Protein AF-A0A2G8K957-F1 (afdb_monomer_lite)

pLDDT: mean 72.08, std 21.35, range [28.36, 94.5]

Structure (mmCIF, N/CA/C/O backbone):
data_AF-A0A2G8K957-F1
#
_entry.id   AF-A0A2G8K957-F1
#
loop_
_atom_site.group_PDB
_atom_site.id
_atom_site.type_symbol
_atom_site.label_atom_id
_atom_site.label_alt_id
_atom_site.label_comp_id
_atom_site.label_asym_id
_atom_site.label_entity_id
_atom_site.label_seq_id
_atom_site.pdbx_PDB_ins_code
_atom_site.Cartn_x
_atom_site.Cartn_y
_atom_site.Cartn_z
_atom_site.occupancy
_atom_site.B_iso_or_equiv
_atom_site.auth_seq_id
_atom_site.auth_comp_id
_atom_site.auth_asym_id
_atom_site.auth_atom_id
_atom_site.pdbx_PDB_model_num
ATOM 1 N N . MET A 1 1 ? 8.617 -2.185 -40.575 1.00 32.62 1 MET A N 1
ATOM 2 C CA . MET A 1 1 ? 7.344 -2.740 -40.064 1.00 32.62 1 MET A CA 1
ATOM 3 C C . MET A 1 1 ? 7.544 -3.024 -38.582 1.00 32.62 1 MET A C 1
ATOM 5 O O . MET A 1 1 ? 8.179 -4.013 -38.251 1.00 32.62 1 MET A O 1
ATOM 9 N N . SER A 1 2 ? 7.154 -2.099 -37.702 1.00 32.97 2 SER A N 1
ATOM 10 C CA . SER A 1 2 ? 7.307 -2.256 -36.249 1.00 32.97 2 SER A CA 1
ATOM 11 C C . SER A 1 2 ? 6.065 -2.935 -35.675 1.00 32.97 2 SER A C 1
ATOM 13 O O . SER A 1 2 ? 4.947 -2.495 -35.940 1.00 32.97 2 SER A O 1
ATOM 15 N N . SER A 1 3 ? 6.266 -3.999 -34.907 1.00 30.36 3 SER A N 1
ATOM 16 C CA . SER A 1 3 ? 5.243 -4.689 -34.116 1.00 30.36 3 SER A CA 1
ATOM 17 C C . SER A 1 3 ? 4.399 -3.712 -33.277 1.00 30.36 3 SER A C 1
ATOM 19 O O . SER A 1 3 ? 4.951 -2.737 -32.760 1.00 30.36 3 SER A O 1
ATOM 21 N N . PRO A 1 4 ? 3.082 -3.947 -33.119 1.00 28.36 4 PRO A N 1
ATOM 22 C CA . PRO A 1 4 ? 2.231 -3.085 -32.306 1.00 28.36 4 PRO A CA 1
ATOM 23 C C . PRO A 1 4 ? 2.665 -3.138 -30.831 1.00 28.36 4 PRO A C 1
ATOM 25 O O . PRO A 1 4 ? 3.107 -4.193 -30.365 1.00 28.36 4 PRO A O 1
ATOM 28 N N . PRO A 1 5 ? 2.548 -2.028 -30.080 1.00 32.28 5 PRO A N 1
ATOM 29 C CA . PRO A 1 5 ? 2.862 -2.021 -28.659 1.00 32.28 5 PRO A CA 1
ATOM 30 C C . PRO A 1 5 ? 1.928 -2.994 -27.936 1.00 32.28 5 PRO A C 1
ATOM 32 O O . PRO A 1 5 ? 0.705 -2.930 -28.079 1.00 32.28 5 PRO A O 1
ATOM 35 N N . VAL A 1 6 ? 2.518 -3.917 -27.176 1.00 36.34 6 VAL A N 1
ATOM 36 C CA . VAL A 1 6 ? 1.793 -4.828 -26.289 1.00 36.34 6 VAL A CA 1
ATOM 37 C C . VAL A 1 6 ? 0.932 -3.967 -25.369 1.00 36.34 6 VAL A C 1
ATOM 39 O O . VAL A 1 6 ? 1.460 -3.133 -24.631 1.00 36.34 6 VAL A O 1
ATOM 42 N N . LYS A 1 7 ? -0.396 -4.125 -25.466 1.00 31.80 7 LYS A N 1
ATOM 43 C CA . LYS A 1 7 ? -1.368 -3.473 -24.582 1.00 31.80 7 LYS A CA 1
ATOM 44 C C . LYS A 1 7 ? -0.893 -3.661 -23.145 1.00 31.80 7 LYS A C 1
ATOM 46 O O . LYS A 1 7 ? -0.761 -4.796 -22.690 1.00 31.80 7 LYS A O 1
ATOM 51 N N . GLY A 1 8 ? -0.612 -2.539 -22.481 1.00 29.47 8 GLY A N 1
ATOM 52 C CA . GLY A 1 8 ? -0.229 -2.502 -21.078 1.00 29.47 8 GLY A CA 1
ATOM 53 C C . GLY A 1 8 ? -1.184 -3.356 -20.257 1.00 29.47 8 GLY A C 1
ATOM 54 O O . GLY A 1 8 ? -2.389 -3.378 -20.515 1.00 29.47 8 GLY A O 1
ATOM 55 N N . MET A 1 9 ? -0.612 -4.102 -19.321 1.00 31.58 9 MET A N 1
ATOM 56 C CA . MET A 1 9 ? -1.315 -5.001 -18.422 1.00 31.58 9 MET A CA 1
ATOM 57 C C . MET A 1 9 ? -2.449 -4.224 -17.745 1.00 31.58 9 MET A C 1
ATOM 59 O O . MET A 1 9 ? -2.211 -3.402 -16.863 1.00 31.58 9 MET A O 1
ATOM 63 N N . GLN A 1 10 ? -3.686 -4.442 -18.200 1.00 32.69 10 GLN A N 1
ATOM 64 C CA . GLN A 1 10 ? -4.854 -3.953 -17.489 1.00 32.69 10 GLN A CA 1
ATOM 65 C C . GLN A 1 10 ? -4.929 -4.772 -16.211 1.00 32.69 10 GLN A C 1
ATOM 67 O O . GLN A 1 10 ? -5.374 -5.917 -16.214 1.00 32.69 10 GLN A O 1
ATOM 72 N N . VAL A 1 11 ? -4.437 -4.196 -15.117 1.00 35.09 11 VAL A N 1
ATOM 73 C CA . VAL A 1 11 ? -4.782 -4.677 -13.787 1.00 35.09 11 VAL A CA 1
ATOM 74 C C . VAL A 1 11 ? -6.247 -4.314 -13.607 1.00 35.09 11 VAL A C 1
ATOM 76 O O . VAL A 1 11 ? -6.585 -3.234 -13.135 1.00 35.09 11 VAL A O 1
ATOM 79 N N . GLN A 1 12 ? -7.123 -5.196 -14.079 1.00 38.41 12 GLN A N 1
ATOM 80 C CA . GLN A 1 12 ? -8.503 -5.194 -13.649 1.00 38.41 12 GLN A CA 1
ATOM 81 C C . GLN A 1 12 ? -8.434 -5.520 -12.162 1.00 38.41 12 GLN A C 1
ATOM 83 O O . GLN A 1 12 ? -8.062 -6.632 -11.786 1.00 38.41 12 GLN A O 1
ATOM 88 N N . VAL A 1 13 ? -8.690 -4.522 -11.316 1.00 39.50 13 VAL A N 1
ATOM 89 C CA . VAL A 1 13 ? -8.903 -4.753 -9.890 1.00 39.50 13 VAL A CA 1
ATOM 90 C C . VAL A 1 13 ? -10.213 -5.526 -9.808 1.00 39.50 13 VAL A C 1
ATOM 92 O O . VAL A 1 13 ? -11.299 -4.963 -9.715 1.00 39.50 13 VAL A O 1
ATOM 95 N N . ILE A 1 14 ? -10.121 -6.844 -9.970 1.00 41.31 14 ILE A N 1
ATOM 96 C CA . ILE A 1 14 ? -11.178 -7.745 -9.555 1.00 41.31 14 ILE A CA 1
ATOM 97 C C . ILE A 1 14 ? -11.165 -7.591 -8.041 1.00 41.31 14 ILE A C 1
ATOM 99 O O . ILE A 1 14 ? -10.190 -7.968 -7.389 1.00 41.31 14 ILE A O 1
ATOM 103 N N . TYR A 1 15 ? -12.187 -6.930 -7.501 1.00 41.50 15 TYR A N 1
ATOM 104 C CA . TYR A 1 15 ? -12.420 -6.881 -6.068 1.00 41.50 15 TYR A CA 1
ATOM 105 C C . TYR A 1 15 ? -12.649 -8.322 -5.606 1.00 41.50 15 TYR A C 1
ATOM 107 O O . TYR A 1 15 ? -13.780 -8.797 -5.555 1.00 41.50 15 TYR A O 1
ATOM 115 N N . GLU A 1 16 ? -11.578 -9.059 -5.314 1.00 37.56 16 GLU A N 1
ATOM 116 C CA . GLU A 1 16 ? -11.701 -10.242 -4.480 1.00 37.56 16 GLU A CA 1
ATOM 117 C C . GLU A 1 16 ? -12.032 -9.717 -3.090 1.00 37.56 16 GLU A C 1
ATOM 119 O O . GLU A 1 16 ? -11.177 -9.206 -2.355 1.00 37.56 16 GLU A O 1
ATOM 124 N N . ALA A 1 17 ? -13.331 -9.749 -2.795 1.00 39.50 17 ALA A N 1
ATOM 125 C CA . ALA A 1 17 ? -13.855 -9.563 -1.463 1.00 39.50 17 ALA A CA 1
ATOM 126 C C . ALA A 1 17 ? -13.093 -10.491 -0.509 1.00 39.50 17 ALA A C 1
ATOM 128 O O . ALA A 1 17 ? -12.749 -11.624 -0.861 1.00 39.50 17 ALA A O 1
ATOM 129 N N . LYS A 1 18 ? -12.823 -10.005 0.710 1.00 41.72 18 L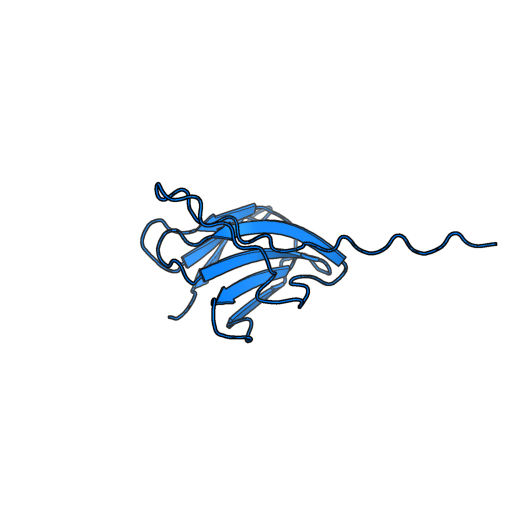YS A N 1
ATOM 130 C CA . LYS A 1 18 ? -12.368 -10.857 1.817 1.00 41.72 18 LYS A CA 1
ATOM 131 C C . LYS A 1 18 ? -13.188 -12.158 1.815 1.00 41.72 18 LYS A C 1
ATOM 133 O O . LYS A 1 18 ? -14.399 -12.082 1.608 1.00 41.72 18 LYS A O 1
ATOM 138 N N . PRO A 1 19 ? -12.591 -13.322 2.124 1.00 39.44 19 PRO A N 1
ATOM 139 C CA . PRO A 1 19 ? -13.348 -14.542 2.358 1.00 39.44 19 PRO A CA 1
ATOM 140 C C . PRO A 1 19 ? -14.054 -14.432 3.719 1.00 39.44 19 PRO A C 1
ATOM 142 O O . PRO A 1 19 ? -13.687 -15.072 4.697 1.00 39.44 19 PRO A O 1
ATOM 145 N N . THR A 1 20 ? -15.042 -13.550 3.816 1.00 42.41 20 THR A N 1
ATOM 146 C CA . THR A 1 20 ? -16.196 -13.751 4.687 1.00 42.41 20 THR A CA 1
ATOM 147 C C . THR A 1 20 ? -17.115 -14.722 3.954 1.00 42.41 20 THR A C 1
ATOM 149 O O . THR A 1 20 ? -17.192 -14.669 2.735 1.00 42.41 20 THR A O 1
ATOM 152 N N . HIS A 1 21 ? -17.756 -15.637 4.674 1.00 48.56 21 HIS A N 1
ATOM 153 C CA . HIS A 1 21 ? -18.419 -16.859 4.188 1.00 48.56 21 HIS A CA 1
ATOM 154 C C . HIS A 1 21 ? -19.507 -16.725 3.087 1.00 48.56 21 HIS A C 1
ATOM 156 O O . HIS A 1 21 ? -20.132 -17.725 2.744 1.00 48.56 21 HIS A O 1
ATOM 162 N N . GLU A 1 22 ? -19.709 -15.552 2.490 1.00 40.28 22 GLU A N 1
ATOM 163 C CA . GLU A 1 22 ? -20.546 -15.329 1.312 1.00 40.28 22 GLU A CA 1
ATOM 164 C C . GLU A 1 22 ? -19.696 -14.844 0.131 1.00 40.28 22 GLU A C 1
ATOM 166 O O . GLU A 1 22 ? -19.178 -13.726 0.110 1.00 40.28 22 GLU A O 1
ATOM 171 N N . LEU A 1 23 ? -19.575 -15.703 -0.882 1.00 45.88 23 LEU A N 1
ATOM 172 C CA . LEU A 1 23 ? -19.076 -15.338 -2.205 1.00 45.88 23 LEU A CA 1
ATOM 173 C C . LEU A 1 23 ? -20.128 -14.463 -2.903 1.00 45.88 23 LEU A C 1
ATOM 175 O O . LEU A 1 23 ? -20.977 -14.955 -3.644 1.00 45.88 23 LEU A O 1
ATOM 179 N N . SER A 1 24 ? -20.088 -13.158 -2.657 1.00 45.97 24 SER A N 1
ATOM 180 C CA . SER A 1 24 ? -20.883 -12.186 -3.409 1.00 45.97 24 SER A CA 1
ATOM 181 C C . SER A 1 24 ? -20.282 -12.006 -4.806 1.00 45.97 24 SER A C 1
ATOM 183 O O . SER A 1 24 ? -19.172 -11.498 -4.960 1.00 45.97 24 SER A O 1
ATOM 185 N N . TYR A 1 25 ? -21.009 -12.440 -5.839 1.00 48.41 25 TYR A N 1
ATOM 186 C CA . TYR A 1 25 ? -20.613 -12.304 -7.243 1.00 48.41 25 TYR A CA 1
ATOM 187 C C . TYR A 1 25 ? -20.698 -10.836 -7.695 1.00 48.41 25 TYR A C 1
ATOM 189 O O . TYR A 1 25 ? -21.731 -10.375 -8.186 1.00 48.41 25 TYR A O 1
ATOM 197 N N . PHE A 1 26 ? -19.611 -10.080 -7.544 1.00 49.00 26 PHE A N 1
ATOM 198 C CA . PHE A 1 26 ? -19.500 -8.746 -8.134 1.00 49.00 26 PHE A CA 1
ATOM 199 C C . PHE A 1 26 ? -19.208 -8.869 -9.636 1.00 49.00 26 PHE A C 1
ATOM 201 O O . PHE A 1 26 ? -18.098 -9.197 -10.044 1.00 49.00 26 PHE A O 1
ATOM 208 N N . ASN A 1 27 ? -20.221 -8.622 -10.471 1.00 51.44 27 ASN A N 1
ATOM 209 C CA . ASN A 1 27 ? -20.142 -8.817 -11.927 1.00 51.44 27 ASN A CA 1
ATOM 210 C C . ASN A 1 27 ? -19.623 -7.595 -12.712 1.00 51.44 27 ASN A C 1
ATOM 212 O O . ASN A 1 27 ? -19.479 -7.680 -13.931 1.00 51.44 27 ASN A O 1
ATOM 216 N N . TYR A 1 28 ? -19.330 -6.464 -12.055 1.00 55.19 28 TYR A N 1
ATOM 217 C CA . TYR A 1 28 ? -18.891 -5.242 -12.736 1.00 55.19 28 TYR A CA 1
ATOM 218 C C . TYR A 1 28 ? -17.775 -4.515 -11.974 1.00 55.19 28 TYR A C 1
ATOM 220 O O . TYR A 1 28 ? -17.876 -4.371 -10.754 1.00 55.19 28 TYR A O 1
ATOM 228 N N . PRO A 1 29 ? -16.727 -4.030 -12.670 1.00 56.81 29 PRO A N 1
ATOM 229 C CA . PRO A 1 29 ? -15.716 -3.183 -12.052 1.00 56.81 29 PRO A CA 1
ATOM 230 C C . PRO A 1 29 ? -16.368 -1.872 -11.603 1.00 56.81 29 PRO A C 1
ATOM 232 O O . PRO A 1 29 ? -16.978 -1.175 -12.417 1.00 56.81 29 PRO A O 1
ATOM 235 N N . GLN A 1 30 ? -16.260 -1.560 -10.311 1.00 63.62 30 GLN A N 1
ATOM 236 C CA . GLN A 1 30 ? -16.755 -0.298 -9.751 1.00 63.62 30 GLN A CA 1
ATOM 237 C C . GLN A 1 30 ? -15.955 0.904 -10.263 1.00 63.62 30 GLN A C 1
ATOM 239 O O . GLN A 1 30 ? -16.531 1.968 -10.466 1.00 63.62 30 GLN A O 1
ATOM 244 N N . ASP A 1 31 ? -14.663 0.712 -10.532 1.00 66.19 31 ASP A N 1
ATOM 245 C CA . ASP A 1 31 ? -13.783 1.718 -11.117 1.00 66.19 31 ASP A CA 1
ATOM 246 C C . ASP A 1 31 ? -13.020 1.128 -12.316 1.00 66.19 31 ASP A C 1
ATOM 248 O O . ASP A 1 31 ? -12.663 -0.055 -12.334 1.00 66.19 31 ASP A O 1
ATOM 252 N N . LYS A 1 32 ? -12.816 1.948 -13.349 1.00 6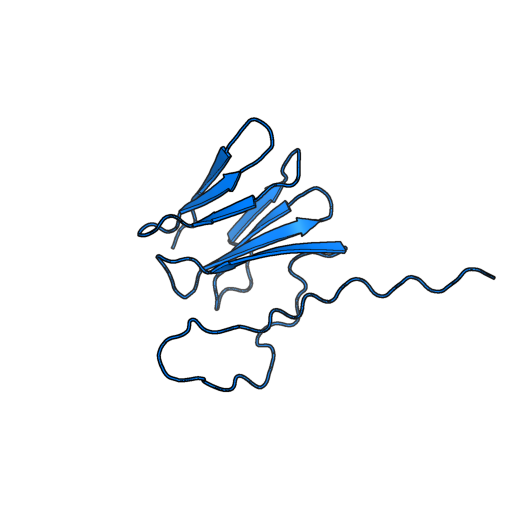6.38 32 LYS A N 1
ATOM 253 C CA . LYS A 1 32 ? -12.080 1.604 -14.574 1.00 66.38 32 LYS A CA 1
ATOM 254 C C . LYS A 1 32 ? -10.709 2.275 -14.637 1.00 66.38 32 LYS A C 1
ATOM 256 O O . LYS A 1 32 ? -9.944 1.967 -15.557 1.00 66.38 32 LYS A O 1
ATOM 261 N N . ASP A 1 33 ? -10.401 3.161 -13.696 1.00 71.94 33 ASP A N 1
ATOM 262 C CA . ASP A 1 33 ? -9.134 3.867 -13.669 1.00 71.94 33 ASP A CA 1
ATOM 263 C C . ASP A 1 33 ? -7.981 2.916 -13.332 1.00 71.94 33 ASP A C 1
ATOM 265 O O . ASP A 1 33 ? -8.048 2.048 -12.458 1.00 71.94 33 ASP A O 1
ATOM 269 N N . GLN A 1 34 ? -6.885 3.059 -14.075 1.00 72.75 34 GLN A N 1
ATOM 270 C CA . GLN A 1 34 ? -5.693 2.254 -13.849 1.00 72.75 34 GLN A CA 1
ATOM 271 C C . GLN A 1 34 ? -4.935 2.780 -12.631 1.00 72.75 34 GLN A C 1
ATOM 273 O O . GLN A 1 34 ? -4.475 3.921 -12.620 1.00 72.75 34 GLN A O 1
ATOM 278 N N . ALA A 1 35 ? -4.694 1.914 -11.642 1.00 77.62 35 ALA A N 1
ATOM 279 C CA . ALA A 1 35 ? -3.881 2.273 -10.478 1.00 77.62 35 ALA A CA 1
ATOM 280 C C . ALA A 1 35 ? -2.441 2.680 -10.864 1.00 77.62 35 ALA A C 1
ATOM 282 O O . ALA A 1 35 ? -1.850 3.573 -10.249 1.00 77.62 35 ALA A O 1
ATOM 283 N N . HIS A 1 36 ? -1.879 2.048 -11.902 1.00 80.81 36 HIS A N 1
ATOM 284 C CA . HIS A 1 36 ? -0.526 2.285 -12.414 1.00 80.81 36 HIS A CA 1
ATOM 285 C C . HIS A 1 36 ? -0.520 2.214 -13.947 1.00 80.81 36 HIS A C 1
ATOM 287 O O . HIS A 1 36 ? -1.059 1.247 -14.486 1.00 80.81 36 HIS A O 1
ATOM 293 N N . PRO A 1 37 ? 0.097 3.172 -14.668 1.00 73.88 37 PRO A N 1
ATOM 294 C CA . PRO A 1 37 ? -0.019 3.236 -16.125 1.00 73.88 37 PRO A CA 1
ATOM 295 C C . PRO A 1 37 ? 0.914 2.270 -16.879 1.00 73.88 37 PRO A C 1
ATOM 297 O O . PRO A 1 37 ? 0.780 2.131 -18.092 1.00 73.88 37 PRO A O 1
ATOM 300 N N . GLN A 1 38 ? 1.860 1.599 -16.205 1.00 77.75 38 GLN A N 1
ATOM 301 C CA . GLN A 1 38 ? 2.726 0.587 -16.836 1.00 77.75 38 GLN A CA 1
ATOM 302 C C . GLN A 1 38 ? 2.573 -0.810 -16.236 1.00 77.75 38 GLN A C 1
ATOM 304 O O . GLN A 1 38 ? 2.233 -1.752 -16.948 1.00 77.75 38 GLN A O 1
ATOM 309 N N . ILE A 1 39 ? 2.884 -0.964 -14.947 1.00 75.69 39 ILE A N 1
ATOM 310 C CA . ILE A 1 39 ? 2.928 -2.276 -14.294 1.00 75.69 39 ILE A CA 1
ATOM 311 C C . ILE A 1 39 ? 2.322 -2.193 -12.900 1.00 75.69 39 ILE A C 1
ATOM 313 O O . ILE A 1 39 ? 2.702 -1.329 -12.118 1.00 75.69 39 ILE A O 1
ATOM 317 N N . GLY A 1 40 ? 1.420 -3.113 -12.569 1.00 76.50 40 GLY A N 1
ATOM 318 C CA . GLY A 1 40 ? 1.057 -3.413 -11.185 1.00 76.50 40 GLY A CA 1
ATOM 319 C C . GLY A 1 40 ? 1.777 -4.681 -10.745 1.00 76.50 40 GLY A C 1
ATOM 320 O O . GLY A 1 40 ? 1.752 -5.681 -11.459 1.00 76.50 40 GLY A O 1
ATOM 321 N N . ARG A 1 41 ? 2.457 -4.636 -9.598 1.00 79.69 41 ARG A N 1
ATOM 322 C CA . ARG A 1 41 ? 3.216 -5.775 -9.055 1.00 79.69 41 ARG A CA 1
ATOM 323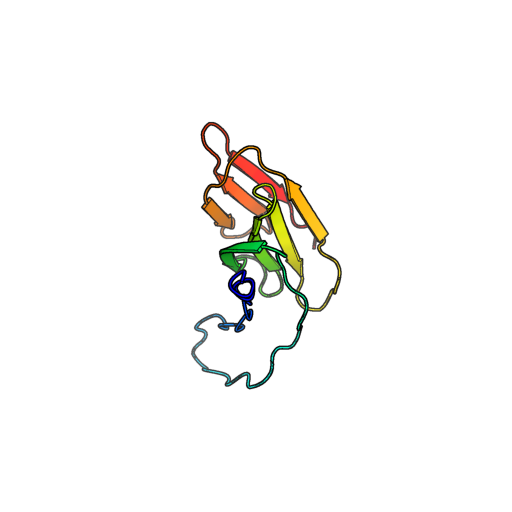 C C . ARG A 1 41 ? 2.555 -6.388 -7.831 1.00 79.69 41 ARG A C 1
ATOM 325 O O . ARG A 1 41 ? 2.540 -7.605 -7.697 1.00 79.69 41 ARG A O 1
ATOM 332 N N . VAL A 1 42 ? 2.044 -5.554 -6.928 1.00 85.31 42 VAL A N 1
ATOM 333 C CA . VAL A 1 42 ? 1.476 -6.003 -5.652 1.00 85.31 42 VAL A CA 1
ATOM 334 C C . VAL A 1 42 ? 0.167 -5.276 -5.395 1.00 85.31 42 VAL A C 1
ATOM 336 O O . VAL A 1 42 ? 0.063 -4.077 -5.640 1.00 85.31 42 VAL A O 1
ATOM 339 N N . PHE A 1 43 ? -0.805 -6.013 -4.868 1.00 88.62 43 PHE A N 1
ATOM 340 C CA . PHE A 1 43 ? -2.083 -5.511 -4.379 1.00 88.62 43 PHE A CA 1
ATOM 341 C C . PHE A 1 43 ? -2.392 -6.181 -3.033 1.00 88.62 43 PHE A C 1
ATOM 343 O O . PHE A 1 43 ? -2.246 -7.407 -2.903 1.00 88.62 43 PHE A O 1
ATOM 350 N N . ARG A 1 44 ? -2.783 -5.393 -2.021 1.00 90.12 44 ARG A N 1
ATOM 351 C CA . ARG A 1 44 ? -3.202 -5.894 -0.701 1.00 90.12 44 ARG A CA 1
ATOM 352 C C . ARG A 1 44 ? -4.276 -5.010 -0.070 1.00 90.12 44 ARG A C 1
ATOM 354 O O . ARG A 1 44 ? -4.099 -3.796 0.033 1.00 90.12 44 ARG A O 1
ATOM 361 N N . TRP A 1 45 ? -5.308 -5.657 0.460 1.00 89.62 45 TRP A N 1
ATOM 362 C CA . TRP A 1 45 ? -6.302 -5.047 1.340 1.00 89.62 45 TRP A CA 1
ATOM 363 C C . TRP A 1 45 ? -5.734 -4.734 2.721 1.00 89.62 45 TRP A C 1
ATOM 365 O O . TRP A 1 45 ? -4.942 -5.514 3.267 1.00 89.62 45 TRP A O 1
ATOM 375 N N . SER A 1 46 ? -6.195 -3.630 3.303 1.00 89.38 46 SER A N 1
ATOM 376 C CA . SER A 1 46 ? -5.986 -3.354 4.715 1.00 89.38 46 SER A CA 1
ATOM 377 C C . SER A 1 46 ? -6.705 -4.393 5.571 1.00 89.38 46 SER A C 1
ATOM 379 O O . SER A 1 46 ? -7.828 -4.830 5.302 1.00 89.38 46 SER A O 1
ATOM 381 N N . LYS A 1 47 ? -6.024 -4.826 6.633 1.00 87.81 47 LYS A N 1
ATOM 382 C CA . LYS A 1 47 ? -6.631 -5.695 7.645 1.00 87.81 47 LYS A CA 1
ATOM 383 C C . LYS A 1 47 ? -7.520 -4.894 8.592 1.00 87.81 47 LYS A C 1
ATOM 385 O O . LYS A 1 47 ? -8.558 -5.408 8.998 1.00 87.81 47 LYS A O 1
ATOM 390 N N . ALA A 1 48 ? -7.127 -3.650 8.868 1.00 88.25 48 ALA A N 1
ATOM 391 C CA . ALA A 1 48 ? -7.767 -2.757 9.824 1.00 88.25 48 ALA A CA 1
ATOM 392 C C . ALA A 1 48 ? -9.006 -2.038 9.267 1.00 88.25 48 ALA A C 1
ATOM 394 O O . ALA A 1 48 ? -9.925 -1.763 10.029 1.00 88.25 48 ALA A O 1
ATOM 395 N N . SER A 1 49 ? -9.051 -1.759 7.959 1.00 85.75 49 SER A N 1
ATOM 396 C CA . SER A 1 49 ? -10.193 -1.104 7.308 1.00 85.75 49 SER A CA 1
ATOM 397 C C . SER A 1 49 ? -10.605 -1.857 6.039 1.00 85.75 49 SER A C 1
ATOM 399 O O . SER A 1 49 ? -9.729 -2.208 5.247 1.00 85.75 49 SER A O 1
ATOM 401 N N . PRO A 1 50 ? -11.905 -2.136 5.829 1.00 83.19 50 PRO A N 1
ATOM 402 C CA . PRO A 1 50 ? -12.387 -2.764 4.599 1.00 83.19 50 PRO A CA 1
ATOM 403 C C . PRO A 1 50 ? -12.274 -1.839 3.383 1.00 83.19 50 PRO A C 1
ATOM 405 O O . PRO A 1 50 ? -12.172 -2.333 2.265 1.00 83.19 50 PRO A O 1
ATOM 408 N N . ASP A 1 51 ? -12.233 -0.526 3.605 1.00 85.25 51 ASP A N 1
ATOM 409 C CA . ASP A 1 51 ? -12.262 0.464 2.533 1.00 85.25 51 ASP A CA 1
ATOM 410 C C . ASP A 1 51 ? -10.869 0.814 2.016 1.00 85.25 51 ASP A C 1
ATOM 412 O O . ASP A 1 51 ? -10.729 1.444 0.975 1.00 85.25 51 ASP A O 1
ATOM 416 N N . LEU A 1 52 ? -9.811 0.384 2.702 1.00 87.94 52 LEU A N 1
ATOM 417 C CA . LEU A 1 52 ? -8.445 0.714 2.323 1.00 87.94 52 LEU A CA 1
ATOM 418 C C . LEU A 1 52 ? -7.764 -0.443 1.599 1.00 87.94 52 LEU A C 1
ATOM 420 O O . LEU A 1 52 ? -7.725 -1.579 2.078 1.00 87.94 52 LEU A O 1
ATOM 424 N N . PHE A 1 53 ? -7.114 -0.130 0.485 1.00 89.00 53 PHE A N 1
ATOM 425 C CA . PHE A 1 53 ? -6.189 -1.040 -0.181 1.00 89.00 53 PHE A CA 1
ATOM 426 C C . PHE A 1 53 ? -4.955 -0.299 -0.663 1.00 89.00 53 PHE A C 1
ATOM 428 O O . PHE A 1 53 ? -4.961 0.914 -0.857 1.00 89.00 53 PHE A O 1
ATOM 435 N N . ALA A 1 54 ? -3.866 -1.040 -0.835 1.00 90.81 54 ALA A N 1
ATOM 436 C CA . ALA A 1 54 ? -2.626 -0.486 -1.333 1.00 90.81 54 ALA A CA 1
ATOM 437 C C . ALA A 1 54 ? -2.094 -1.297 -2.503 1.00 90.81 54 ALA A C 1
ATOM 439 O O . ALA A 1 54 ? -2.279 -2.516 -2.601 1.00 90.81 54 ALA A O 1
ATOM 440 N N . THR A 1 55 ? -1.405 -0.592 -3.387 1.00 89.81 55 THR A N 1
ATOM 441 C CA . THR A 1 55 ? -0.813 -1.153 -4.592 1.00 89.81 55 THR A CA 1
ATOM 442 C C . THR A 1 55 ? 0.627 -0.699 -4.738 1.00 89.81 55 THR A C 1
ATOM 444 O O . THR A 1 55 ? 0.990 0.406 -4.336 1.00 89.81 55 THR A O 1
ATOM 447 N N . LEU A 1 56 ? 1.432 -1.550 -5.360 1.00 89.38 56 LEU A N 1
ATOM 448 C CA . LEU A 1 56 ? 2.794 -1.243 -5.767 1.00 89.38 56 LEU A CA 1
ATOM 449 C C . LEU A 1 56 ? 2.899 -1.415 -7.279 1.00 89.38 56 LEU A C 1
ATOM 451 O O . LEU A 1 56 ? 2.513 -2.465 -7.807 1.00 89.38 56 LEU A O 1
ATOM 455 N N . GLY A 1 57 ? 3.456 -0.431 -7.972 1.00 86.75 57 GLY A N 1
ATOM 456 C CA . GLY A 1 57 ? 3.533 -0.461 -9.423 1.00 86.75 57 GLY A CA 1
ATOM 457 C C . GLY A 1 57 ? 4.527 0.521 -10.023 1.00 86.75 57 GLY A C 1
ATOM 458 O O . GLY A 1 57 ? 5.400 1.050 -9.345 1.00 86.75 57 GLY A O 1
ATOM 459 N N . GLY A 1 58 ? 4.460 0.685 -11.337 1.00 80.50 58 GLY A N 1
ATOM 460 C CA . GLY A 1 58 ? 5.333 1.555 -12.115 1.00 80.50 58 GLY A CA 1
ATOM 461 C C . GLY A 1 58 ? 4.540 2.480 -13.038 1.00 80.50 58 GLY A C 1
ATOM 462 O O . GLY A 1 58 ? 3.392 2.176 -13.376 1.00 80.50 58 GLY A O 1
ATOM 463 N N . PRO A 1 59 ? 5.154 3.587 -13.479 1.00 74.75 59 PRO A N 1
ATOM 464 C CA . PRO A 1 59 ? 6.592 3.838 -13.525 1.00 74.75 59 PRO A CA 1
ATOM 465 C C . PRO A 1 59 ? 7.145 4.327 -12.178 1.00 74.75 59 PRO A C 1
ATOM 467 O O . PRO A 1 59 ? 6.392 4.814 -11.348 1.00 74.75 59 PRO A O 1
ATOM 470 N N . GLN A 1 60 ? 8.459 4.189 -11.964 1.00 82.94 60 GLN A N 1
ATOM 471 C CA . GLN A 1 60 ? 9.175 4.682 -10.768 1.00 82.94 60 GLN A CA 1
ATOM 472 C C . GLN A 1 60 ? 8.824 4.003 -9.430 1.00 82.94 60 GLN A C 1
ATOM 474 O O . GLN A 1 60 ? 8.932 4.630 -8.386 1.00 82.94 60 GLN A O 1
ATOM 479 N N . HIS A 1 61 ? 8.426 2.728 -9.430 1.00 86.75 61 HIS A N 1
ATOM 480 C CA . HIS A 1 61 ? 8.237 1.966 -8.182 1.00 86.75 61 HIS A CA 1
ATOM 481 C C . HIS A 1 61 ? 7.310 2.678 -7.176 1.00 86.75 61 HIS A C 1
ATOM 483 O O . HIS A 1 61 ? 7.650 2.869 -6.014 1.00 86.75 61 HIS A O 1
ATOM 489 N N . GLN A 1 62 ? 6.138 3.106 -7.638 1.00 89.44 62 GLN A N 1
ATOM 490 C CA . GLN A 1 62 ? 5.177 3.843 -6.829 1.00 89.44 62 GLN A CA 1
ATOM 491 C C . GLN A 1 62 ? 4.394 2.910 -5.903 1.00 89.44 62 GLN A C 1
ATOM 493 O O . GLN A 1 62 ? 3.831 1.904 -6.348 1.00 89.44 62 GLN A O 1
ATOM 498 N N . ALA A 1 63 ? 4.302 3.284 -4.630 1.00 90.56 63 ALA A N 1
ATOM 499 C CA . ALA A 1 63 ? 3.327 2.764 -3.684 1.00 90.56 63 ALA A CA 1
ATOM 500 C C . ALA A 1 63 ? 2.150 3.736 -3.580 1.00 90.56 63 ALA A C 1
ATOM 502 O O . ALA A 1 63 ? 2.337 4.935 -3.388 1.00 90.56 63 ALA A O 1
ATOM 503 N N . LYS A 1 64 ? 0.930 3.220 -3.698 1.00 89.44 64 LYS A N 1
ATOM 504 C CA . LYS A 1 64 ? -0.297 4.013 -3.595 1.00 89.44 64 LYS A CA 1
ATOM 505 C C . LYS A 1 64 ? -1.260 3.357 -2.628 1.00 89.44 64 LYS A C 1
ATOM 507 O O . LYS A 1 64 ? -1.462 2.146 -2.716 1.00 89.44 64 LYS A O 1
ATOM 512 N N . ILE A 1 65 ? -1.862 4.151 -1.755 1.00 90.25 65 ILE A N 1
ATOM 513 C CA . ILE A 1 65 ? -3.004 3.750 -0.932 1.00 90.25 65 ILE A CA 1
ATOM 514 C C . ILE A 1 65 ? -4.253 4.349 -1.572 1.00 90.25 65 ILE A C 1
ATOM 516 O O . ILE A 1 65 ? -4.186 5.430 -2.146 1.00 90.25 65 ILE A O 1
ATOM 520 N N . PHE A 1 66 ? -5.365 3.630 -1.503 1.00 86.50 66 PHE A N 1
ATOM 521 C CA . PHE A 1 66 ? -6.656 4.006 -2.062 1.00 86.50 66 PHE A CA 1
ATOM 522 C C . PHE A 1 66 ? -7.757 3.784 -1.028 1.00 86.50 66 PHE A C 1
ATOM 524 O O . PHE A 1 66 ? -7.627 2.898 -0.177 1.00 86.50 66 PHE A O 1
ATOM 531 N N . HIS A 1 67 ? -8.838 4.555 -1.152 1.00 84.88 67 HIS A N 1
ATOM 532 C CA . HIS A 1 67 ? -10.050 4.425 -0.350 1.00 84.88 67 HIS A CA 1
ATOM 533 C C . HIS A 1 67 ? -11.241 4.043 -1.241 1.00 84.88 67 HIS A C 1
ATOM 535 O O . HIS A 1 67 ? -11.536 4.719 -2.225 1.00 84.88 67 HIS A O 1
ATOM 541 N N . LEU A 1 68 ? -11.964 2.980 -0.896 1.00 77.38 68 LEU A N 1
ATOM 542 C CA . LEU A 1 68 ? -13.206 2.589 -1.554 1.00 77.38 68 LEU A CA 1
ATOM 543 C C . LEU A 1 68 ? -14.260 3.671 -1.324 1.00 77.38 68 LEU A C 1
ATOM 545 O O . LEU A 1 68 ? -14.575 4.012 -0.191 1.00 77.38 68 LEU A O 1
ATOM 549 N N . GLY A 1 69 ? -14.781 4.255 -2.399 1.00 68.75 69 GLY A N 1
ATOM 550 C CA . GLY A 1 69 ? -15.765 5.340 -2.320 1.00 68.75 69 GLY A CA 1
ATOM 551 C C . GLY A 1 69 ? -15.176 6.752 -2.352 1.00 68.75 69 GLY A C 1
ATOM 552 O O . GLY A 1 69 ? -15.939 7.714 -2.422 1.00 68.75 69 GLY A O 1
ATOM 553 N N . HIS A 1 70 ? -13.847 6.899 -2.385 1.00 64.44 70 HIS A N 1
ATOM 554 C CA . HIS A 1 70 ? -13.213 8.171 -2.716 1.00 64.44 70 HIS A CA 1
ATOM 555 C C . HIS A 1 70 ? -12.320 8.001 -3.946 1.00 64.44 70 HIS A C 1
ATOM 557 O O . HIS A 1 70 ? -11.360 7.243 -3.930 1.00 64.44 70 HIS A O 1
ATOM 563 N N . HIS A 1 71 ? -12.625 8.729 -5.024 1.00 59.12 71 HIS A N 1
ATOM 564 C CA . HIS A 1 71 ? -11.848 8.688 -6.274 1.00 59.12 71 HIS A CA 1
ATOM 565 C C . HIS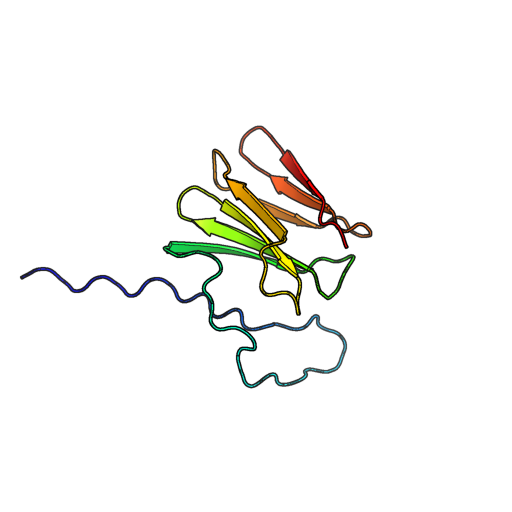 A 1 71 ? -10.428 9.269 -6.125 1.00 59.12 71 HIS A C 1
ATOM 567 O O . HIS A 1 71 ? -9.643 9.258 -7.071 1.00 59.12 71 HIS A O 1
ATOM 573 N N . GLN A 1 72 ? -10.085 9.821 -4.960 1.00 61.38 72 GLN A N 1
ATOM 574 C CA . GLN A 1 72 ? -8.758 10.363 -4.710 1.00 61.38 72 GLN A CA 1
ATOM 575 C C . GLN A 1 72 ? -7.837 9.269 -4.180 1.00 61.38 72 GLN A C 1
ATOM 577 O O . GLN A 1 72 ? -8.191 8.539 -3.259 1.00 61.38 72 GLN A O 1
ATOM 582 N N . ILE A 1 73 ? -6.631 9.196 -4.744 1.00 64.12 73 ILE A N 1
ATOM 583 C CA . ILE A 1 73 ? -5.502 8.465 -4.166 1.00 64.12 73 ILE A CA 1
ATOM 584 C C . ILE A 1 73 ? -5.088 9.255 -2.922 1.00 64.12 73 ILE A C 1
ATOM 586 O O . ILE A 1 73 ? -4.487 10.317 -3.100 1.00 64.12 73 ILE A O 1
ATOM 590 N N . PRO A 1 74 ? -5.370 8.808 -1.682 1.00 71.62 74 PRO A N 1
ATOM 591 C CA . PRO A 1 74 ? -5.050 9.628 -0.523 1.00 71.62 74 PRO A CA 1
ATOM 592 C C . PRO A 1 74 ? -3.534 9.776 -0.376 1.00 71.62 74 PRO A C 1
ATOM 594 O O . PRO A 1 74 ? -3.050 10.798 0.098 1.00 71.62 74 PRO A O 1
ATOM 597 N N . ILE A 1 75 ? -2.767 8.757 -0.795 1.00 84.69 75 ILE A N 1
ATOM 598 C CA . ILE A 1 75 ? -1.316 8.719 -0.604 1.00 84.69 75 ILE A CA 1
ATOM 599 C C . ILE A 1 75 ? -0.644 8.049 -1.798 1.00 84.69 75 ILE A C 1
ATOM 601 O O . ILE A 1 75 ? -0.927 6.892 -2.115 1.00 84.69 75 ILE A O 1
ATOM 605 N N . CYS A 1 76 ? 0.290 8.763 -2.426 1.00 89.19 76 CYS A N 1
ATOM 606 C CA . CYS A 1 76 ? 1.162 8.256 -3.479 1.00 89.19 76 CYS A CA 1
ATOM 607 C C . CYS A 1 76 ? 2.617 8.540 -3.112 1.00 89.19 76 CYS A C 1
ATOM 609 O O . CYS A 1 76 ? 2.987 9.682 -2.859 1.00 89.19 76 CYS A O 1
ATOM 611 N N . GLU A 1 77 ? 3.443 7.501 -3.125 1.00 89.06 77 GLU A N 1
ATOM 612 C CA . GLU A 1 77 ? 4.840 7.557 -2.716 1.00 89.06 77 GLU A CA 1
ATOM 613 C C . GLU A 1 77 ? 5.731 6.915 -3.772 1.00 89.06 77 GLU A C 1
ATOM 615 O O . GLU A 1 77 ? 5.521 5.769 -4.167 1.00 89.06 77 GLU A O 1
ATOM 620 N N . THR A 1 78 ? 6.742 7.653 -4.222 1.00 89.50 78 THR A N 1
ATOM 621 C CA . THR A 1 78 ? 7.746 7.152 -5.164 1.00 89.50 78 THR A CA 1
ATOM 622 C C . THR A 1 78 ? 8.889 6.525 -4.387 1.00 89.50 78 THR A C 1
ATOM 624 O O . THR A 1 78 ? 9.467 7.159 -3.503 1.00 89.50 78 THR A O 1
ATOM 627 N N . LEU A 1 79 ? 9.220 5.277 -4.711 1.00 87.25 79 LEU A N 1
ATOM 628 C CA . LEU A 1 79 ? 10.260 4.533 -4.013 1.00 87.25 79 LEU A CA 1
ATOM 629 C C . LEU A 1 79 ? 11.519 4.431 -4.882 1.00 87.25 79 LEU A C 1
ATOM 631 O O . LEU A 1 79 ? 11.421 4.307 -6.103 1.00 87.25 79 LEU A O 1
ATOM 635 N N . PRO A 1 80 ? 12.714 4.423 -4.271 1.00 84.56 80 PRO A N 1
ATOM 636 C CA . PRO A 1 80 ? 13.964 4.213 -4.997 1.00 84.56 80 PRO A CA 1
ATOM 637 C C . PRO A 1 80 ? 14.027 2.834 -5.668 1.00 84.56 80 PRO A C 1
ATOM 639 O O . PRO A 1 80 ? 14.641 2.692 -6.722 1.00 84.56 80 PRO A O 1
ATOM 642 N N . VAL A 1 81 ? 13.378 1.821 -5.084 1.00 83.31 81 VAL A N 1
ATOM 643 C CA . VAL A 1 81 ? 13.369 0.442 -5.585 1.00 83.31 81 VAL A CA 1
ATOM 644 C C . VAL A 1 81 ? 12.002 -0.207 -5.400 1.00 83.31 81 VAL A C 1
ATOM 646 O O . VAL A 1 81 ? 11.216 0.174 -4.532 1.00 83.31 81 VAL A O 1
ATOM 649 N N . THR A 1 82 ? 11.717 -1.236 -6.203 1.00 78.19 82 THR A N 1
ATOM 650 C CA . THR A 1 82 ? 10.556 -2.099 -5.946 1.00 78.19 82 THR A CA 1
ATOM 651 C C . THR A 1 82 ? 10.826 -2.965 -4.724 1.00 78.19 82 THR A C 1
ATOM 653 O O . THR A 1 82 ? 11.895 -3.561 -4.633 1.00 78.19 82 THR A O 1
ATOM 656 N N . GLY A 1 83 ? 9.824 -3.159 -3.873 1.00 83.44 83 GLY A N 1
ATOM 657 C CA . GLY A 1 83 ? 9.855 -4.262 -2.922 1.00 83.44 83 GLY A CA 1
ATOM 658 C C . GLY A 1 83 ? 8.485 -4.864 -2.662 1.00 83.44 83 GLY A C 1
ATOM 659 O O . GLY A 1 83 ? 7.797 -5.274 -3.598 1.00 83.44 83 GLY A O 1
ATOM 660 N N . SER A 1 84 ? 8.117 -4.974 -1.389 1.00 88.56 84 SER A N 1
ATOM 661 C CA . SER A 1 84 ? 6.908 -5.676 -0.948 1.00 88.56 84 SER A CA 1
ATOM 662 C C . SER A 1 84 ? 6.053 -4.803 -0.038 1.00 88.56 84 SER A C 1
ATOM 664 O O . SER A 1 84 ? 6.512 -3.782 0.470 1.00 88.56 84 SER A O 1
ATOM 666 N N . LEU A 1 85 ? 4.793 -5.194 0.142 1.00 91.00 85 LEU A N 1
ATOM 667 C CA . LEU A 1 85 ? 3.804 -4.410 0.868 1.00 91.00 85 LEU A CA 1
ATOM 668 C C . LEU A 1 85 ? 3.089 -5.268 1.911 1.00 91.00 85 LEU A C 1
ATOM 670 O O . LEU A 1 85 ? 2.673 -6.393 1.616 1.00 91.00 85 LEU A O 1
ATOM 674 N N . SER A 1 86 ? 2.919 -4.716 3.111 1.00 93.62 86 SER A N 1
ATOM 675 C CA . SER A 1 86 ? 2.180 -5.333 4.211 1.00 93.62 86 SER A CA 1
ATOM 676 C C . SER A 1 86 ? 1.389 -4.289 4.997 1.00 93.62 86 SER A C 1
ATOM 678 O O . SER A 1 86 ? 1.829 -3.156 5.157 1.00 93.62 86 SER A O 1
ATOM 680 N N . TRP A 1 87 ? 0.232 -4.680 5.523 1.00 94.44 87 TRP A N 1
ATOM 681 C CA . TRP A 1 87 ? -0.601 -3.829 6.369 1.00 94.44 87 TRP A CA 1
ATOM 682 C C . TRP A 1 87 ? -0.433 -4.194 7.838 1.00 94.44 87 TRP A C 1
ATOM 684 O O . TRP A 1 87 ? -0.372 -5.378 8.191 1.00 94.44 87 TRP A O 1
ATOM 694 N N . HIS A 1 88 ? -0.419 -3.178 8.699 1.00 94.31 88 HIS A N 1
ATOM 695 C CA . HIS A 1 88 ? -0.542 -3.379 10.134 1.00 94.31 88 HIS A CA 1
ATOM 696 C C . HIS A 1 88 ? -1.861 -4.103 10.454 1.00 94.31 88 HIS A C 1
ATOM 698 O O . HIS A 1 88 ? -2.870 -3.932 9.768 1.00 94.31 88 HIS A O 1
ATOM 704 N N . ALA A 1 89 ? -1.857 -4.943 11.491 1.00 90.31 89 ALA A N 1
ATOM 705 C CA . ALA A 1 89 ? -2.997 -5.808 11.794 1.00 90.31 89 ALA A CA 1
ATOM 706 C C . ALA A 1 89 ? -4.249 -5.025 12.228 1.00 90.31 89 ALA A C 1
ATOM 708 O O . ALA A 1 89 ? -5.357 -5.411 11.868 1.00 90.31 89 ALA A O 1
ATOM 709 N N . PHE A 1 90 ? -4.058 -3.927 12.966 1.00 91.25 90 PHE A N 1
ATOM 710 C CA . PHE A 1 90 ? -5.141 -3.186 13.632 1.00 91.25 90 PHE A CA 1
ATOM 711 C C . PHE A 1 90 ? -5.168 -1.685 13.339 1.00 91.25 90 PHE A C 1
ATOM 713 O O . PHE A 1 90 ? -6.073 -0.997 13.787 1.00 91.25 90 PHE A O 1
ATOM 720 N N . LEU A 1 91 ? -4.171 -1.165 12.621 1.00 92.12 91 LEU A N 1
ATOM 721 C CA . LEU A 1 91 ? -4.053 0.269 12.348 1.00 92.12 91 LEU A CA 1
ATOM 722 C C . LEU A 1 91 ? -4.050 0.480 10.835 1.00 92.12 91 LEU A C 1
ATOM 724 O O . LEU A 1 91 ? -3.554 -0.398 10.121 1.00 92.12 91 LEU A O 1
ATOM 728 N N . PRO A 1 92 ? -4.545 1.623 10.336 1.00 90.75 92 PRO A N 1
ATOM 729 C CA . PRO A 1 92 ? -4.504 1.970 8.918 1.00 90.75 92 PRO A CA 1
ATOM 730 C C . PRO A 1 92 ? -3.084 2.401 8.500 1.00 90.75 92 PRO A C 1
ATOM 732 O O . PRO A 1 92 ? -2.861 3.459 7.929 1.00 90.75 92 PRO A O 1
ATOM 735 N N . ILE A 1 93 ? -2.087 1.569 8.808 1.00 92.69 93 ILE A N 1
ATOM 736 C CA . ILE A 1 93 ? -0.675 1.802 8.512 1.00 92.69 93 ILE A CA 1
ATOM 737 C C . ILE A 1 93 ? -0.217 0.731 7.532 1.00 92.69 93 ILE A C 1
ATOM 739 O O . ILE A 1 93 ? -0.365 -0.470 7.780 1.00 92.69 93 ILE A O 1
ATOM 743 N N . CYS A 1 94 ? 0.369 1.173 6.430 1.00 92.88 94 CYS A N 1
ATOM 744 C CA . CYS A 1 94 ? 0.944 0.322 5.408 1.00 92.88 94 CYS A CA 1
ATOM 745 C C . CYS A 1 94 ? 2.473 0.402 5.473 1.00 92.88 94 CYS A C 1
ATOM 747 O O . CYS A 1 94 ? 3.055 1.480 5.390 1.00 92.88 94 CYS A O 1
ATOM 749 N N . ALA A 1 95 ? 3.131 -0.744 5.608 1.00 94.50 95 ALA A N 1
ATOM 750 C CA . ALA A 1 95 ? 4.577 -0.869 5.542 1.00 94.50 95 ALA A CA 1
ATOM 751 C C . ALA A 1 95 ? 4.993 -1.296 4.133 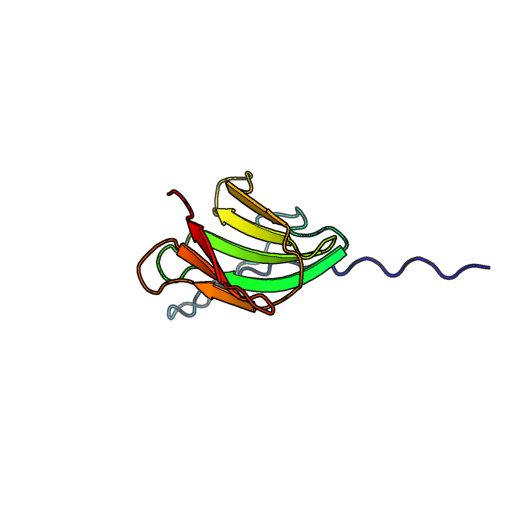1.00 94.50 95 ALA A C 1
ATOM 753 O O . ALA A 1 95 ? 4.507 -2.302 3.605 1.00 94.50 95 ALA A O 1
ATOM 754 N N . VAL A 1 96 ? 5.923 -0.551 3.542 1.00 93.06 96 VAL A N 1
ATOM 755 C CA . VAL A 1 96 ? 6.524 -0.881 2.252 1.00 93.06 96 VAL A CA 1
ATOM 756 C C . VAL A 1 96 ? 8.002 -1.159 2.459 1.00 93.06 96 VAL A C 1
ATOM 758 O O . VAL A 1 96 ? 8.771 -0.269 2.830 1.00 93.06 96 VAL A O 1
ATOM 761 N N . ALA A 1 97 ? 8.388 -2.415 2.257 1.00 91.00 97 ALA A N 1
ATOM 762 C CA . ALA A 1 97 ? 9.777 -2.832 2.350 1.00 91.00 97 ALA A CA 1
ATOM 763 C C . ALA A 1 97 ? 10.490 -2.521 1.035 1.00 91.00 97 ALA A C 1
ATOM 765 O O . ALA A 1 97 ? 9.994 -2.876 -0.035 1.00 91.00 97 ALA A O 1
ATOM 766 N N . MET A 1 98 ? 11.646 -1.877 1.139 1.00 88.31 98 MET A N 1
ATOM 767 C CA . MET A 1 98 ? 12.600 -1.613 0.064 1.00 88.31 98 MET A CA 1
ATOM 768 C C . MET A 1 98 ? 13.891 -2.401 0.341 1.00 88.31 98 MET A C 1
ATOM 770 O O . MET A 1 98 ? 13.901 -3.288 1.191 1.00 88.31 98 MET A O 1
ATOM 774 N N . ASP A 1 99 ? 14.974 -2.107 -0.378 1.00 86.69 99 ASP A N 1
ATOM 775 C CA . ASP A 1 99 ? 16.249 -2.825 -0.250 1.00 86.69 99 ASP A CA 1
ATOM 776 C C . ASP A 1 99 ? 16.860 -2.745 1.160 1.00 86.69 99 ASP A C 1
ATOM 778 O O . ASP A 1 99 ? 17.231 -3.753 1.754 1.00 86.69 99 ASP A O 1
ATOM 782 N N . THR A 1 100 ? 16.941 -1.538 1.700 1.00 88.06 100 THR A N 1
ATOM 783 C CA . THR A 1 100 ? 17.704 -1.167 2.894 1.00 88.06 100 THR A CA 1
ATOM 784 C C . THR A 1 100 ? 16.821 -0.507 3.943 1.00 88.06 100 THR A C 1
ATOM 786 O O . THR A 1 100 ? 17.258 -0.264 5.066 1.00 88.06 100 THR A O 1
ATOM 789 N N . GLN A 1 101 ? 15.578 -0.190 3.581 1.00 89.69 101 GLN A N 1
ATOM 790 C CA . GLN A 1 101 ? 14.676 0.633 4.372 1.00 89.69 101 GLN A CA 1
ATOM 791 C C . GLN A 1 101 ? 13.247 0.102 4.293 1.00 89.69 101 GLN A C 1
ATOM 793 O O . GLN A 1 101 ? 12.826 -0.478 3.293 1.00 89.69 101 GLN A O 1
ATOM 798 N N . VAL A 1 102 ? 12.476 0.348 5.347 1.00 91.88 102 VAL A N 1
ATOM 799 C CA . VAL A 1 102 ? 11.028 0.131 5.362 1.00 91.88 102 VAL A CA 1
ATOM 800 C C . VAL A 1 102 ? 10.372 1.484 5.569 1.00 91.88 102 VAL A C 1
ATOM 802 O O . VAL A 1 102 ? 10.645 2.157 6.562 1.00 91.88 102 VAL A O 1
ATOM 805 N N . LYS A 1 103 ? 9.511 1.889 4.636 1.00 92.12 103 LYS A N 1
ATOM 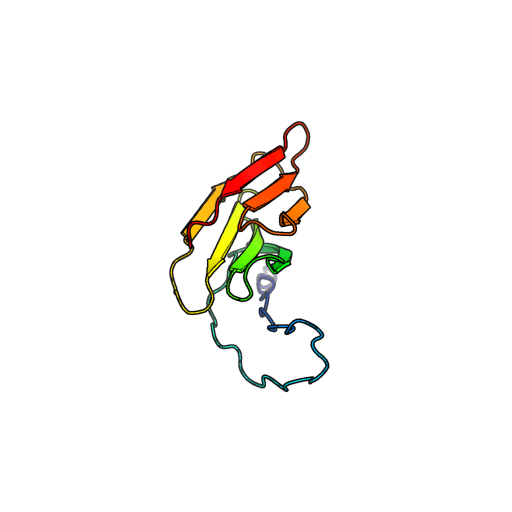806 C CA . LYS A 1 103 ? 8.725 3.117 4.764 1.00 92.12 103 LYS A CA 1
ATOM 807 C C . LYS A 1 103 ? 7.355 2.779 5.338 1.00 92.12 103 LYS A C 1
ATOM 809 O O . LYS A 1 103 ? 6.684 1.872 4.847 1.00 92.12 103 LYS A O 1
ATOM 814 N N . LEU A 1 104 ? 6.949 3.510 6.372 1.00 93.88 104 LEU A N 1
ATOM 815 C CA . LEU A 1 104 ? 5.597 3.449 6.919 1.00 93.88 104 LEU A CA 1
ATOM 816 C C . LEU A 1 104 ? 4.760 4.564 6.293 1.00 93.88 104 LEU A C 1
ATOM 818 O O . LEU A 1 104 ? 5.157 5.727 6.305 1.00 93.88 104 LEU A O 1
ATOM 822 N N . MET A 1 105 ? 3.616 4.193 5.734 1.00 92.31 105 MET A N 1
ATOM 823 C CA . MET A 1 105 ? 2.629 5.087 5.141 1.00 92.31 105 MET A CA 1
ATOM 824 C C . MET A 1 105 ? 1.371 5.039 6.007 1.00 92.31 105 MET A C 1
ATOM 826 O O . MET A 1 105 ? 0.828 3.961 6.252 1.00 92.31 105 MET A O 1
ATOM 830 N N . PHE A 1 106 ? 0.920 6.195 6.481 1.00 91.62 106 PHE A N 1
ATOM 831 C CA . PHE A 1 106 ? -0.217 6.316 7.390 1.00 91.62 106 PHE A CA 1
ATOM 832 C C . PHE A 1 106 ? -1.443 6.719 6.588 1.00 91.62 106 PHE A C 1
ATOM 834 O O . PHE A 1 106 ? -1.499 7.847 6.124 1.00 91.62 106 PHE A O 1
ATOM 841 N N . ALA A 1 107 ? -2.392 5.807 6.400 1.00 86.31 107 ALA A N 1
ATOM 842 C CA . ALA A 1 107 ? -3.663 6.135 5.776 1.00 86.31 107 ALA A CA 1
ATOM 843 C C . ALA A 1 107 ? -4.543 6.835 6.815 1.00 86.31 107 ALA A C 1
ATOM 845 O O . ALA A 1 107 ? -4.997 6.212 7.775 1.00 86.31 107 ALA A O 1
ATOM 846 N N . GLU A 1 108 ? -4.728 8.140 6.649 1.00 70.12 108 GLU A N 1
ATOM 847 C CA . GLU A 1 108 ? -5.723 8.889 7.410 1.00 70.12 108 GLU A CA 1
ATOM 848 C C . GLU A 1 108 ? -7.118 8.407 6.984 1.00 70.12 108 GLU A C 1
ATOM 850 O O . GLU A 1 108 ? -7.375 8.201 5.795 1.00 70.12 108 GLU A O 1
ATOM 855 N N . THR A 1 109 ? -7.969 8.132 7.971 1.00 56.88 109 THR A N 1
ATOM 856 C CA . THR A 1 109 ? -9.376 7.734 7.797 1.00 56.88 109 THR A CA 1
ATOM 857 C C . THR A 1 109 ? -10.283 8.945 7.816 1.00 56.88 109 THR A C 1
ATOM 859 O O . THR A 1 109 ? -10.067 9.778 8.728 1.00 56.88 109 THR A O 1
#

Sequence (109 aa):
MSSPPVKGMQVQVIYEAKPTHELSYFNYPQDKDQAHPQIGRVFRWSKASPDLFATLGGPQHQAKIFHLGHHQIPICETLPVTGSLSWHAFLPICAVAMDTQVKLMFAET

Secondary structure (DSSP, 8-state):
-PPPPPPP------------S------S-S----SSSSEEEEEEE-SS-TTEEEEEEETTTEEEEEETTEEEEEEEEE-SS--EEEE-SSSSEEEEE-SS-EEEEE---

Foldseek 3Di:
DDDDPDPAPQPQPPPPDDPPPDPDDPPDRPDRDGPERHFWDDKDAALQDNQWIWTFTDDQGKIFIGGHPDPDRQDIDGDNAHDDWDHDNHAQWIWGDDDPDIDIDHDDD

Radius of gyration: 15.13 Å; chains: 1; bounding box: 39×27×54 Å

InterPro domains:
  IPR037626 Nucleoporin Nup37 [PTHR22806] (22-107)

Organism: Stichopus japonicus (NCBI:txid307972)